Protein AF-A0A526VKC8-F1 (afdb_monomer_lite)

Secondary structure (DSSP, 8-state):
-HHHHTTSHHHHHHHHHHHHHHHHHHHHHHHHHHHHHHTT-EEEEEEPP-EEEEEEE-TTS-EEEEEEE---EEEEE-TTS-EEE-

Structure (mmCIF, N/CA/C/O backbone):
data_AF-A0A526VKC8-F1
#
_entry.id   AF-A0A526VKC8-F1
#
loop_
_atom_site.group_PDB
_atom_site.id
_atom_site.type_symbol
_atom_site.label_atom_id
_atom_site.label_alt_id
_atom_site.label_comp_id
_atom_site.label_asym_id
_atom_site.label_entity_id
_atom_site.label_seq_id
_atom_site.pdbx_PDB_ins_code
_atom_site.Cartn_x
_atom_site.Cartn_y
_atom_site.Cartn_z
_atom_site.occupancy
_atom_site.B_iso_or_equiv
_atom_site.auth_seq_id
_atom_site.auth_comp_id
_atom_site.auth_asym_id
_atom_site.auth_atom_id
_atom_site.pdbx_PDB_model_num
ATOM 1 N N . MET A 1 1 ? 29.147 -15.213 8.643 1.00 59.69 1 MET A N 1
ATOM 2 C CA . MET A 1 1 ? 28.761 -14.228 7.607 1.00 59.69 1 MET A CA 1
ATOM 3 C C . MET A 1 1 ? 27.747 -13.196 8.112 1.00 59.69 1 MET A C 1
ATOM 5 O O . MET A 1 1 ? 28.141 -12.051 8.236 1.00 59.69 1 MET A O 1
ATOM 9 N N . ILE A 1 2 ? 26.501 -13.536 8.493 1.00 61.03 2 ILE A N 1
ATOM 10 C CA . ILE A 1 2 ? 25.561 -12.543 9.095 1.00 61.03 2 ILE A CA 1
ATOM 11 C C . ILE A 1 2 ? 25.995 -12.117 10.512 1.00 61.03 2 ILE A C 1
ATOM 13 O O . ILE A 1 2 ? 25.874 -10.955 10.891 1.00 61.03 2 ILE A O 1
ATOM 17 N N . ARG A 1 3 ? 26.558 -13.057 11.284 1.00 64.38 3 ARG A N 1
ATOM 18 C CA . ARG A 1 3 ? 27.007 -12.831 12.669 1.00 64.38 3 ARG A CA 1
ATOM 19 C C . ARG A 1 3 ? 28.179 -11.842 12.778 1.00 64.38 3 ARG A C 1
ATOM 21 O O . ARG A 1 3 ? 28.281 -11.142 13.774 1.00 64.38 3 ARG A O 1
ATOM 28 N N . ASP A 1 4 ? 29.013 -11.760 11.741 1.00 62.59 4 ASP A N 1
ATOM 29 C CA . ASP A 1 4 ? 30.175 -10.861 11.677 1.00 62.59 4 ASP A CA 1
ATOM 30 C C . ASP A 1 4 ? 29.773 -9.443 11.229 1.00 62.59 4 ASP A C 1
ATOM 32 O O . ASP A 1 4 ? 30.358 -8.458 11.672 1.00 62.59 4 ASP A O 1
ATOM 36 N N . LEU A 1 5 ? 28.714 -9.326 10.414 1.00 61.88 5 LEU A N 1
ATOM 37 C CA . LEU A 1 5 ? 28.175 -8.049 9.938 1.00 61.88 5 LEU A CA 1
ATOM 38 C C . LEU A 1 5 ? 27.605 -7.215 11.098 1.00 61.88 5 LEU A C 1
ATOM 40 O O . LEU A 1 5 ? 27.935 -6.040 11.225 1.00 61.88 5 LEU A O 1
ATOM 44 N N . LEU A 1 6 ? 26.836 -7.842 11.995 1.00 61.00 6 LEU A N 1
ATOM 45 C CA . LEU A 1 6 ? 26.238 -7.205 13.181 1.00 61.00 6 LEU A CA 1
ATOM 46 C C . LEU A 1 6 ? 27.242 -6.873 14.303 1.00 61.00 6 LEU A C 1
ATOM 48 O O . LEU A 1 6 ? 26.870 -6.196 15.254 1.00 61.00 6 LEU A O 1
ATOM 52 N N . SER A 1 7 ? 28.496 -7.334 14.217 1.00 68.00 7 SER A N 1
ATOM 53 C CA . SER A 1 7 ? 29.534 -7.051 15.224 1.00 68.00 7 SER A CA 1
ATOM 54 C C . SER A 1 7 ? 30.353 -5.798 14.909 1.00 68.00 7 SER A C 1
ATOM 56 O O . SER A 1 7 ? 31.084 -5.305 15.769 1.00 68.00 7 SER A O 1
ATOM 58 N N . THR A 1 8 ? 30.271 -5.291 13.678 1.00 84.94 8 THR A N 1
ATOM 59 C CA . THR A 1 8 ? 30.953 -4.053 13.290 1.00 84.94 8 THR A CA 1
ATOM 60 C C . THR A 1 8 ? 30.073 -2.851 13.631 1.00 84.94 8 THR A C 1
ATOM 62 O O . THR A 1 8 ? 28.858 -2.915 13.430 1.00 84.94 8 THR A O 1
ATOM 65 N N . PRO A 1 9 ? 30.645 -1.724 14.093 1.00 81.81 9 PRO A N 1
ATOM 66 C CA . PRO A 1 9 ? 29.856 -0.535 14.422 1.00 81.81 9 PRO A CA 1
ATOM 67 C C . PRO A 1 9 ? 29.020 -0.051 13.225 1.00 81.81 9 PRO A C 1
ATOM 69 O O . PRO A 1 9 ? 27.890 0.394 13.395 1.00 81.81 9 PRO A O 1
ATOM 72 N N . MET A 1 10 ? 29.529 -0.223 12.002 1.00 84.25 10 MET A N 1
ATOM 73 C CA . MET A 1 10 ? 28.819 0.125 10.771 1.00 84.25 10 MET A CA 1
ATOM 74 C C . MET A 1 10 ? 27.614 -0.788 10.501 1.00 84.25 10 MET A C 1
ATOM 76 O O . MET A 1 10 ? 26.549 -0.299 10.133 1.00 84.25 10 MET A O 1
ATOM 80 N N . GLY A 1 11 ? 27.738 -2.097 10.735 1.00 85.06 11 GLY A N 1
ATOM 81 C CA . GLY A 1 11 ? 26.617 -3.023 10.571 1.00 85.06 11 GLY A CA 1
ATOM 82 C C . GLY A 1 11 ? 25.518 -2.849 11.621 1.00 85.06 11 GLY A C 1
ATOM 83 O O . GLY A 1 11 ? 24.344 -3.007 11.292 1.00 85.06 11 GLY A O 1
ATOM 84 N N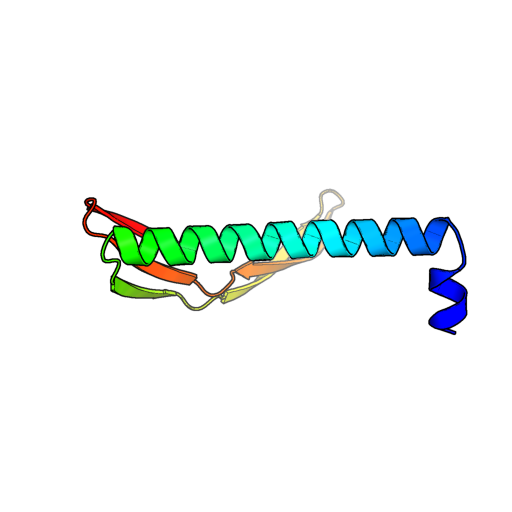 . ILE A 1 12 ? 25.866 -2.436 12.846 1.00 88.00 12 ILE A N 1
ATOM 85 C CA . ILE A 1 12 ? 24.879 -2.067 13.876 1.00 88.00 12 ILE A CA 1
ATOM 86 C C . ILE A 1 12 ? 24.093 -0.824 13.443 1.00 88.00 12 ILE A C 1
ATOM 88 O O . ILE A 1 12 ? 22.867 -0.823 13.517 1.00 88.00 12 ILE A O 1
ATOM 92 N N . ILE A 1 13 ? 24.774 0.212 12.941 1.00 90.56 13 ILE A N 1
ATOM 93 C CA . ILE A 1 13 ? 24.120 1.443 12.465 1.00 90.56 13 ILE A CA 1
ATOM 94 C C . ILE A 1 13 ? 23.142 1.131 11.329 1.00 90.56 13 ILE A C 1
ATOM 96 O O . ILE A 1 13 ? 21.996 1.571 11.366 1.00 90.56 13 ILE A O 1
ATOM 100 N N . ILE A 1 14 ? 23.564 0.331 10.347 1.00 90.50 14 ILE A N 1
ATOM 101 C CA . ILE A 1 14 ? 22.703 -0.076 9.231 1.00 90.50 14 ILE A CA 1
ATOM 102 C C . ILE A 1 14 ? 21.479 -0.846 9.747 1.00 90.50 14 ILE A C 1
ATOM 104 O O . ILE A 1 14 ? 20.358 -0.552 9.338 1.00 90.50 14 ILE A O 1
ATOM 108 N N . ALA A 1 15 ? 21.662 -1.779 10.687 1.00 88.25 15 ALA A N 1
ATOM 109 C CA . ALA A 1 15 ? 20.554 -2.523 11.283 1.00 88.25 15 ALA A CA 1
ATOM 110 C C . ALA A 1 15 ? 19.560 -1.608 12.022 1.00 88.25 15 ALA A C 1
ATOM 112 O O . ALA A 1 15 ? 18.353 -1.754 11.845 1.00 88.25 15 ALA A O 1
ATOM 113 N N . ILE A 1 16 ? 20.048 -0.629 12.792 1.00 91.19 16 ILE A N 1
ATOM 114 C CA . ILE A 1 16 ? 19.195 0.355 13.476 1.00 91.19 16 ILE A CA 1
ATOM 115 C C . ILE A 1 16 ? 18.401 1.182 12.460 1.00 91.19 16 ILE A C 1
ATOM 117 O O . ILE A 1 16 ? 17.199 1.361 12.635 1.00 91.19 16 ILE A O 1
ATOM 121 N N . LEU A 1 17 ? 19.032 1.644 11.377 1.00 90.38 17 LEU A N 1
ATOM 122 C CA . LEU A 1 17 ? 18.345 2.406 10.331 1.00 90.38 17 LEU A CA 1
ATOM 123 C C . LEU A 1 17 ? 17.227 1.590 9.672 1.00 90.38 17 LEU A C 1
ATOM 125 O O . LEU A 1 17 ? 16.122 2.099 9.502 1.00 90.38 17 LEU A O 1
ATOM 129 N N . PHE A 1 18 ? 17.474 0.314 9.365 1.00 90.31 18 PHE A N 1
ATOM 130 C CA . PHE A 1 18 ? 16.435 -0.572 8.834 1.00 90.31 18 PHE A CA 1
ATOM 131 C C . PHE A 1 18 ? 15.275 -0.771 9.814 1.00 90.31 18 PHE A C 1
ATOM 133 O O . PHE A 1 18 ? 14.118 -0.749 9.395 1.00 90.31 18 PHE A O 1
ATOM 140 N N . ILE A 1 19 ? 15.564 -0.921 11.111 1.00 90.25 19 ILE A N 1
ATOM 141 C CA . ILE A 1 19 ? 14.533 -1.038 12.150 1.00 90.25 19 ILE A CA 1
ATOM 142 C C . ILE A 1 19 ? 13.690 0.239 12.209 1.00 90.25 19 ILE A C 1
ATOM 144 O O . ILE A 1 19 ? 12.467 0.150 12.200 1.00 90.25 19 ILE A O 1
ATOM 148 N N . LEU A 1 20 ? 14.311 1.420 12.213 1.00 89.56 20 LEU A N 1
ATOM 149 C CA . LEU A 1 20 ? 13.590 2.696 12.263 1.00 89.56 20 LEU A CA 1
ATOM 150 C C . LEU A 1 20 ? 12.665 2.887 11.053 1.00 89.56 20 LEU A C 1
ATOM 152 O O . LEU A 1 20 ? 11.510 3.274 11.223 1.00 89.56 20 LEU A O 1
ATOM 156 N N . VAL A 1 21 ? 13.139 2.563 9.847 1.00 90.00 21 VAL A N 1
ATOM 157 C CA . VAL A 1 21 ? 12.319 2.623 8.625 1.00 90.00 21 VAL A CA 1
ATOM 158 C C . VAL A 1 21 ? 11.142 1.649 8.705 1.00 90.00 21 VAL A C 1
ATOM 160 O O . VAL A 1 21 ? 10.012 2.023 8.391 1.00 90.00 21 VAL A O 1
ATOM 163 N N . ALA A 1 22 ? 11.379 0.418 9.166 1.00 86.00 22 ALA A N 1
ATOM 164 C CA . ALA A 1 22 ? 10.321 -0.574 9.331 1.00 86.00 22 ALA A CA 1
ATOM 165 C C . ALA A 1 22 ? 9.273 -0.131 10.366 1.00 86.00 22 ALA A C 1
ATOM 167 O O . ALA A 1 22 ? 8.077 -0.251 10.111 1.00 86.00 22 ALA A O 1
ATOM 168 N N . PHE A 1 23 ? 9.701 0.428 11.502 1.00 85.88 23 PHE A N 1
ATOM 169 C CA . PHE A 1 23 ? 8.793 0.948 12.527 1.00 85.88 23 PHE A CA 1
ATOM 170 C C . PHE A 1 23 ? 7.934 2.103 12.010 1.00 85.88 23 PHE A C 1
ATOM 172 O O . PHE A 1 23 ? 6.730 2.102 12.255 1.00 85.88 23 PHE A O 1
ATOM 179 N N . GLY A 1 24 ? 8.514 3.046 11.262 1.00 84.81 24 GLY A N 1
ATOM 180 C CA . GLY A 1 24 ? 7.754 4.146 10.660 1.00 84.81 24 GLY A CA 1
ATOM 181 C C . GLY A 1 24 ? 6.667 3.648 9.704 1.00 84.81 24 GLY A C 1
ATOM 182 O O . GLY A 1 24 ? 5.519 4.075 9.797 1.00 84.81 24 GLY A O 1
ATOM 183 N N . ALA A 1 25 ? 7.002 2.678 8.847 1.00 80.31 25 ALA A N 1
ATOM 184 C CA . ALA A 1 25 ? 6.038 2.082 7.925 1.00 80.31 25 ALA A CA 1
ATOM 185 C C . ALA A 1 25 ? 4.912 1.331 8.654 1.00 80.31 25 ALA A C 1
ATOM 187 O O . ALA A 1 25 ? 3.757 1.418 8.253 1.00 80.31 25 ALA A O 1
ATOM 188 N N . VAL A 1 26 ? 5.223 0.604 9.732 1.00 84.06 26 VAL A N 1
ATOM 189 C CA . VAL A 1 26 ? 4.207 -0.100 10.533 1.00 84.06 26 VAL A CA 1
ATOM 190 C C . VAL A 1 26 ? 3.289 0.887 11.247 1.00 84.06 26 VAL A C 1
ATOM 192 O O . VAL A 1 26 ? 2.082 0.668 11.296 1.00 84.06 26 VAL A O 1
ATOM 195 N N . TYR A 1 27 ? 3.843 1.974 11.775 1.00 86.19 27 TYR A N 1
ATOM 196 C CA . TYR A 1 27 ? 3.080 2.965 12.521 1.00 86.19 27 TYR A CA 1
ATOM 197 C C . TYR A 1 27 ? 2.025 3.657 11.643 1.00 86.19 27 TYR A C 1
ATOM 199 O O . TYR A 1 27 ? 0.862 3.703 12.032 1.00 86.19 27 TYR A O 1
ATOM 207 N N . GLU A 1 28 ? 2.375 4.053 10.412 1.00 84.56 28 GLU A N 1
ATOM 208 C CA . GLU A 1 28 ? 1.400 4.613 9.457 1.00 84.56 28 GLU A CA 1
ATOM 209 C C . GLU A 1 28 ? 0.255 3.626 9.155 1.00 84.56 28 GLU A C 1
ATOM 211 O O . GLU A 1 28 ? -0.909 4.015 9.050 1.00 84.56 28 GLU A O 1
ATOM 216 N N . GLN A 1 29 ? 0.561 2.328 9.043 1.00 84.00 29 GLN A N 1
ATOM 217 C CA . GLN A 1 29 ? -0.454 1.299 8.787 1.00 84.00 29 GLN A CA 1
ATOM 218 C C . GLN A 1 29 ? -1.398 1.103 9.978 1.00 84.00 29 GLN A C 1
ATOM 220 O O . GLN A 1 29 ? -2.590 0.851 9.780 1.00 84.00 29 GLN A O 1
ATOM 225 N N . LEU A 1 30 ? -0.878 1.208 11.203 1.00 87.94 30 LEU A N 1
ATOM 226 C CA . LEU A 1 30 ? -1.674 1.122 12.426 1.00 87.94 30 LEU A CA 1
ATOM 227 C C . LEU A 1 30 ? -2.596 2.334 12.566 1.00 87.94 30 LEU A C 1
ATOM 229 O O . LEU A 1 30 ? -3.802 2.144 12.705 1.00 87.94 30 LEU A O 1
ATOM 233 N N . GLU A 1 31 ? -2.062 3.549 12.423 1.00 91.31 31 GLU A N 1
ATOM 234 C CA . GLU A 1 31 ? -2.856 4.784 12.470 1.00 91.31 31 GLU A CA 1
ATOM 235 C C . GLU A 1 31 ? -3.970 4.772 11.422 1.00 91.31 31 GLU A C 1
ATOM 237 O O . GLU A 1 31 ? -5.123 5.081 11.719 1.00 91.31 31 GLU A O 1
ATOM 242 N N . TRP A 1 32 ? -3.659 4.333 10.201 1.00 91.31 32 TRP A N 1
ATOM 243 C CA . TRP A 1 32 ? -4.669 4.167 9.161 1.00 91.31 32 TRP A CA 1
ATOM 244 C C . TRP A 1 32 ? -5.718 3.106 9.517 1.00 91.31 32 TRP A C 1
ATOM 246 O O . TRP A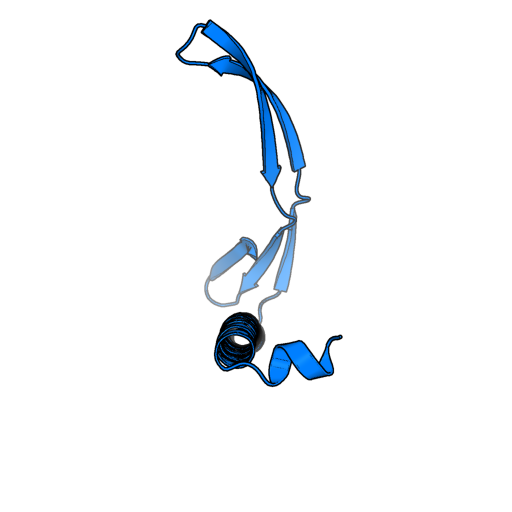 1 32 ? -6.904 3.255 9.210 1.00 91.31 32 TRP A O 1
ATOM 256 N N . GLY A 1 33 ? -5.293 2.008 10.140 1.00 90.19 33 GLY A N 1
ATOM 257 C CA . GLY A 1 33 ? -6.180 0.953 10.612 1.00 90.19 33 GLY A CA 1
ATOM 258 C C . GLY A 1 33 ? -7.187 1.455 11.643 1.00 90.19 33 GLY A C 1
ATOM 259 O O . GLY A 1 33 ? -8.363 1.097 11.553 1.00 90.19 33 GLY A O 1
ATOM 260 N N . ASP A 1 34 ? -6.740 2.289 12.576 1.00 92.69 34 ASP A N 1
ATOM 261 C CA . ASP A 1 34 ? -7.585 2.862 13.620 1.00 92.69 34 ASP A CA 1
ATOM 262 C C . ASP A 1 34 ? -8.489 3.968 13.067 1.00 92.69 34 ASP A C 1
ATOM 264 O O . ASP A 1 34 ? -9.700 3.900 13.272 1.00 92.69 34 ASP A O 1
ATOM 268 N N . PHE A 1 35 ? -7.958 4.863 12.227 1.00 92.12 35 PHE A N 1
ATOM 269 C CA . PHE A 1 35 ? -8.744 5.873 11.509 1.00 92.12 35 PHE A CA 1
ATOM 270 C C . PHE A 1 35 ? -9.906 5.249 10.726 1.00 92.12 35 PHE A C 1
ATOM 272 O O . PHE A 1 35 ? -11.048 5.694 10.818 1.00 92.12 35 PHE A O 1
ATOM 279 N N . LYS A 1 36 ? -9.647 4.161 9.984 1.00 92.19 36 LYS A N 1
ATOM 280 C CA . LYS A 1 36 ? -10.695 3.480 9.210 1.00 92.19 36 LYS A CA 1
ATOM 281 C C . LYS A 1 36 ? -11.828 2.934 10.070 1.00 92.19 36 LYS A C 1
ATOM 283 O O . LYS A 1 36 ? -12.967 2.896 9.607 1.00 92.19 36 LYS A O 1
ATOM 288 N N . LYS A 1 37 ? -11.502 2.439 11.266 1.00 91.06 37 LYS A N 1
ATOM 289 C CA . LYS A 1 37 ? -12.493 1.905 12.205 1.00 91.06 37 LYS A CA 1
ATOM 290 C C . LYS A 1 37 ? -13.289 3.035 12.840 1.00 91.06 37 LYS A C 1
ATOM 292 O O . LYS A 1 37 ? -14.503 2.916 12.931 1.00 91.06 37 LYS A O 1
ATOM 297 N N . GLU A 1 38 ? -12.611 4.104 13.250 1.00 94.62 38 GLU A N 1
ATOM 298 C CA . GLU A 1 38 ? -13.232 5.270 13.878 1.00 94.62 38 GLU A CA 1
ATOM 299 C C . GLU A 1 38 ? -14.214 5.973 12.931 1.00 94.62 38 GLU A C 1
ATOM 301 O O . GLU A 1 38 ? -15.328 6.288 13.336 1.00 94.62 38 GLU A O 1
ATOM 306 N N . HIS A 1 39 ? -13.845 6.109 11.655 1.00 92.56 39 HIS A N 1
ATOM 307 C CA . HIS A 1 39 ? -14.635 6.799 10.628 1.00 92.56 39 HIS A CA 1
ATOM 308 C C . HIS A 1 39 ? -15.491 5.877 9.742 1.00 92.56 39 HIS A C 1
ATOM 310 O O . HIS A 1 39 ? -15.878 6.243 8.626 1.00 92.56 39 HIS A O 1
ATOM 316 N N . ASN A 1 40 ? -15.753 4.645 10.201 1.00 91.44 40 ASN A N 1
ATOM 317 C CA . ASN A 1 40 ? -16.634 3.670 9.543 1.00 91.44 40 ASN A CA 1
ATOM 318 C C . ASN A 1 40 ? -16.378 3.516 8.030 1.00 91.44 40 ASN A C 1
ATOM 320 O O . ASN A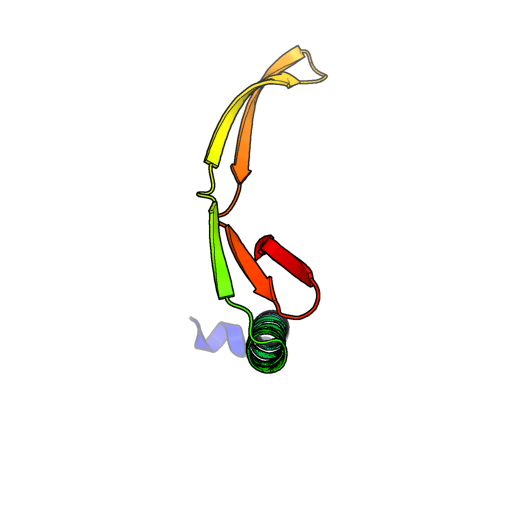 1 40 ? -17.305 3.449 7.218 1.00 91.44 40 ASN A O 1
ATOM 324 N N . CYS A 1 41 ? -15.106 3.487 7.632 1.00 93.81 41 CYS A N 1
ATOM 325 C CA . CYS A 1 41 ? -14.736 3.541 6.226 1.00 93.81 41 CYS A CA 1
ATOM 326 C C . CYS A 1 41 ? -15.089 2.248 5.478 1.00 93.81 41 CYS A C 1
ATOM 328 O O . CYS A 1 41 ? -14.699 1.149 5.878 1.00 93.81 41 CYS A O 1
ATOM 330 N N . VAL A 1 42 ? -15.741 2.382 4.320 1.00 92.81 42 VAL A N 1
ATOM 331 C CA . VAL A 1 42 ? -16.125 1.270 3.438 1.00 92.81 42 VAL A CA 1
ATOM 332 C C . VAL A 1 42 ? -15.365 1.308 2.119 1.00 92.81 42 VAL A C 1
ATOM 334 O O . VAL A 1 42 ? -15.073 2.372 1.577 1.00 92.81 42 VAL A O 1
ATOM 337 N N . VAL A 1 43 ? -15.042 0.138 1.569 1.00 93.12 43 VAL A N 1
ATOM 338 C CA . VAL A 1 43 ? -14.372 0.052 0.265 1.00 93.12 43 VAL A CA 1
ATOM 339 C C . VAL A 1 43 ? -15.357 0.425 -0.841 1.00 93.12 43 VAL A C 1
ATOM 341 O O . VAL A 1 43 ? -16.403 -0.204 -0.974 1.00 93.12 43 VAL A O 1
ATOM 344 N N . VAL A 1 44 ? -14.996 1.411 -1.660 1.00 92.00 44 VAL A N 1
ATOM 345 C CA . VAL A 1 44 ? -15.827 1.907 -2.773 1.00 92.00 44 VAL A CA 1
ATOM 346 C C . VAL A 1 44 ? -15.245 1.630 -4.152 1.00 92.00 44 VAL A C 1
ATOM 348 O O . VAL A 1 44 ? -15.939 1.767 -5.155 1.00 92.00 44 VAL A O 1
ATOM 351 N N . GLY A 1 45 ? -13.987 1.203 -4.230 1.00 86.06 45 GLY A N 1
ATOM 352 C CA . GLY A 1 45 ? -13.372 0.855 -5.503 1.00 86.06 45 GLY A CA 1
ATOM 353 C C . GLY A 1 45 ? -11.967 0.303 -5.345 1.00 86.06 45 GLY A C 1
ATOM 354 O O . GLY A 1 45 ? -11.302 0.529 -4.336 1.00 86.06 45 GLY A O 1
ATOM 355 N N . LYS A 1 46 ? -11.512 -0.425 -6.363 1.00 88.88 46 LYS A N 1
ATOM 356 C CA . LYS A 1 46 ? -10.125 -0.875 -6.500 1.00 88.88 46 LYS A CA 1
ATOM 357 C C . LYS A 1 46 ? -9.612 -0.414 -7.856 1.00 88.88 46 LYS A C 1
ATOM 359 O O . LYS A 1 46 ? -10.199 -0.748 -8.881 1.00 88.88 46 LYS A O 1
ATOM 364 N N . MET A 1 47 ? -8.542 0.365 -7.848 1.00 84.62 47 MET A N 1
ATOM 365 C CA . MET A 1 47 ? -7.797 0.756 -9.035 1.00 84.62 47 MET A CA 1
ATOM 366 C C . MET A 1 47 ? -6.623 -0.197 -9.176 1.00 84.62 47 MET A C 1
ATOM 368 O O . MET A 1 47 ? -5.803 -0.318 -8.265 1.00 84.62 47 MET A O 1
ATOM 372 N N . LYS A 1 48 ? -6.566 -0.891 -10.311 1.00 82.31 48 LYS A N 1
ATOM 373 C CA . LYS A 1 48 ? -5.417 -1.719 -10.645 1.00 82.31 48 LYS A CA 1
ATOM 374 C C . LYS A 1 48 ? -4.295 -0.802 -11.118 1.00 82.31 48 LYS A C 1
ATOM 376 O O . LYS A 1 48 ? -4.505 0.017 -12.009 1.00 82.31 48 LYS A O 1
ATOM 381 N N . GLY A 1 49 ? -3.137 -0.956 -10.508 1.00 79.06 49 GLY A N 1
ATOM 382 C CA . GLY A 1 49 ? -1.892 -0.366 -10.932 1.00 79.06 49 GLY A CA 1
ATOM 383 C C . GLY A 1 49 ? -1.580 -0.757 -12.369 1.00 79.06 49 GLY A C 1
ATOM 384 O O . GLY A 1 49 ? -1.920 -1.850 -12.838 1.00 79.06 49 GLY A O 1
ATOM 385 N N . SER A 1 50 ? -0.961 0.164 -13.090 1.00 79.81 50 SER A N 1
ATOM 386 C CA . SER A 1 50 ? -0.624 -0.011 -14.493 1.00 79.81 50 SER A CA 1
ATOM 387 C C . SER A 1 50 ? 0.877 0.161 -14.690 1.00 79.81 50 SER A C 1
ATOM 389 O O . SER A 1 50 ? 1.523 0.968 -14.024 1.00 79.81 50 SER A O 1
ATOM 391 N N . LEU A 1 51 ? 1.448 -0.637 -15.589 1.00 83.12 51 LEU A N 1
ATOM 392 C CA . LEU A 1 51 ? 2.813 -0.456 -16.060 1.00 83.12 51 LEU A CA 1
ATOM 393 C C . LEU A 1 51 ? 2.720 0.063 -17.490 1.00 83.12 51 LEU A C 1
ATOM 395 O O . LEU A 1 51 ? 2.142 -0.602 -18.349 1.00 83.12 51 LEU A O 1
ATOM 399 N N . SER A 1 52 ? 3.270 1.244 -17.732 1.00 81.19 52 SER A N 1
ATOM 400 C CA . SER A 1 52 ? 3.316 1.858 -19.052 1.00 81.19 52 SER A CA 1
ATOM 401 C C . SER A 1 52 ? 4.760 2.043 -19.489 1.00 81.19 52 SER A C 1
ATOM 403 O O . SER A 1 52 ? 5.638 2.382 -18.695 1.00 81.19 52 SER A O 1
ATOM 405 N N . THR A 1 53 ? 5.016 1.797 -20.769 1.00 84.62 53 THR A N 1
ATOM 406 C CA . THR A 1 53 ? 6.334 1.956 -21.378 1.00 84.62 53 THR A CA 1
ATOM 407 C C . THR A 1 53 ? 6.205 2.866 -22.587 1.00 84.62 53 THR A C 1
ATOM 409 O O . THR A 1 53 ? 5.434 2.591 -23.504 1.00 84.62 53 THR A O 1
ATOM 412 N N . GLY A 1 54 ? 6.960 3.959 -22.580 1.00 85.06 54 GLY A N 1
ATOM 413 C CA . GLY A 1 54 ? 7.048 4.923 -23.666 1.00 85.06 54 GLY A CA 1
ATOM 414 C C . GLY A 1 54 ? 8.448 4.971 -24.266 1.00 85.06 54 GLY A C 1
ATOM 415 O O . GLY A 1 54 ? 9.431 4.588 -23.631 1.00 85.06 54 GLY A O 1
ATOM 416 N N . VAL A 1 55 ? 8.538 5.478 -25.492 1.00 84.94 55 VAL A N 1
ATOM 417 C CA . VAL A 1 55 ? 9.811 5.800 -26.143 1.00 84.94 55 VAL A CA 1
ATOM 418 C C . VAL A 1 55 ? 9.907 7.318 -26.236 1.00 84.94 55 VAL A C 1
ATOM 420 O O . VAL A 1 55 ? 8.996 7.969 -26.741 1.00 84.94 55 VAL A O 1
ATOM 423 N N . GLY A 1 56 ? 10.988 7.882 -25.709 1.00 83.31 56 GLY A N 1
ATOM 424 C CA . GLY A 1 56 ? 11.283 9.309 -25.733 1.00 83.31 56 GLY A CA 1
ATOM 425 C C . GLY A 1 56 ? 12.631 9.593 -26.381 1.00 83.31 56 GLY A C 1
ATOM 426 O O . GLY A 1 56 ? 13.357 8.681 -26.773 1.00 83.31 56 GLY A O 1
ATOM 427 N N . VAL A 1 57 ? 12.979 10.872 -26.470 1.00 83.88 57 VAL A N 1
ATOM 428 C CA . VAL A 1 57 ? 14.296 11.326 -26.927 1.00 83.88 57 VAL A CA 1
ATOM 429 C C . VAL A 1 57 ? 14.947 12.093 -25.783 1.00 83.88 57 VAL A C 1
ATOM 431 O O . VAL A 1 57 ? 14.321 12.973 -25.193 1.00 83.88 57 VAL A O 1
ATOM 434 N N . SER A 1 58 ? 16.177 11.733 -25.426 1.00 82.31 58 SER A N 1
ATOM 435 C CA . SER A 1 58 ? 16.962 12.443 -24.420 1.00 82.31 58 SER A CA 1
ATOM 436 C C . SER A 1 58 ? 17.337 13.842 -24.914 1.00 82.31 58 SER A C 1
ATOM 438 O O . SER A 1 58 ? 17.328 14.129 -26.112 1.00 82.31 58 SER A O 1
ATOM 440 N N . SER A 1 59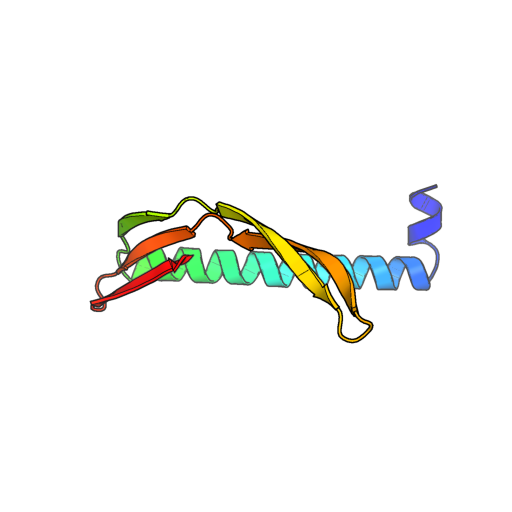 ? 17.768 14.705 -23.996 1.00 80.69 59 SER A N 1
ATOM 441 C CA . SER A 1 59 ? 18.317 16.030 -24.324 1.00 80.69 59 SER A CA 1
ATOM 442 C C . SER A 1 59 ? 19.564 15.983 -25.220 1.00 80.69 59 SER A C 1
ATOM 444 O O . SER A 1 59 ? 19.901 16.981 -25.848 1.00 80.69 59 SER A O 1
ATOM 446 N N . SER A 1 60 ? 20.234 14.830 -25.307 1.00 85.44 60 SER A N 1
ATOM 447 C CA . SER A 1 60 ? 21.360 14.565 -26.210 1.00 8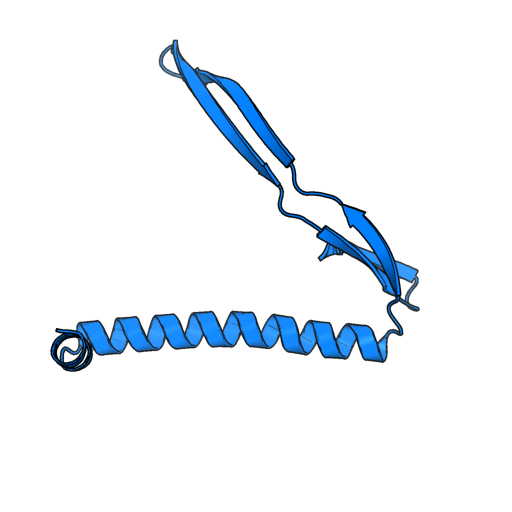5.44 60 SER A CA 1
ATOM 448 C C . SER A 1 60 ? 20.944 13.972 -27.566 1.00 85.44 60 SER A C 1
ATOM 450 O O . SER A 1 60 ? 21.808 13.593 -28.353 1.00 85.44 60 SER A O 1
ATOM 452 N N . GLY A 1 61 ? 19.641 13.859 -27.848 1.00 83.25 61 GLY A N 1
ATOM 453 C CA . GLY A 1 61 ? 19.110 13.333 -29.110 1.00 83.25 61 GLY A CA 1
ATOM 454 C C . GLY A 1 61 ? 19.105 11.804 -29.223 1.00 83.25 61 GLY A C 1
ATOM 455 O O . GLY A 1 61 ? 18.890 11.276 -30.310 1.00 83.25 61 GLY A O 1
ATOM 456 N N . SER A 1 62 ? 19.334 11.074 -28.127 1.00 89.12 62 SER A N 1
ATOM 457 C CA . SER A 1 62 ? 19.294 9.603 -28.111 1.00 89.12 62 SER A CA 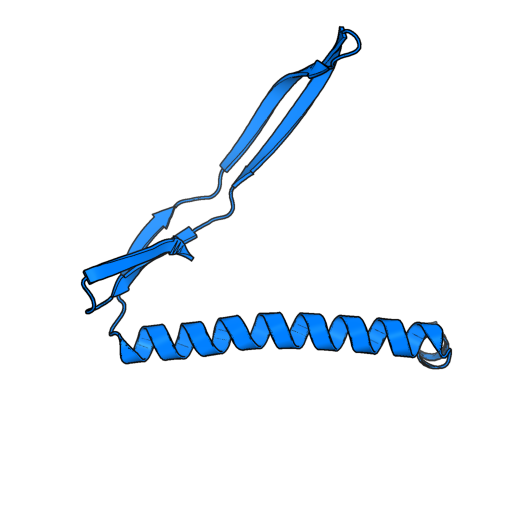1
ATOM 458 C C . SER A 1 62 ? 17.889 9.093 -27.796 1.00 89.12 62 SER A C 1
ATOM 460 O O . SER A 1 62 ? 17.221 9.639 -26.922 1.00 89.12 62 SER A O 1
ATOM 462 N N . ALA A 1 63 ? 17.438 8.026 -28.456 1.00 84.88 63 ALA A N 1
ATOM 463 C CA . ALA A 1 63 ? 16.182 7.374 -28.089 1.00 84.88 63 ALA A CA 1
ATOM 464 C C . ALA A 1 63 ? 16.313 6.702 -26.709 1.00 84.88 63 ALA A C 1
ATOM 466 O O . ALA A 1 63 ? 17.279 5.983 -26.453 1.00 84.88 63 ALA A O 1
ATOM 467 N N . VAL A 1 64 ? 15.344 6.931 -25.824 1.00 86.25 64 VAL A N 1
ATOM 468 C CA . VAL A 1 64 ? 15.290 6.374 -24.465 1.00 86.25 64 VAL A CA 1
ATOM 469 C C . VAL A 1 64 ? 13.958 5.678 -24.228 1.00 86.25 64 VAL A C 1
ATOM 471 O O . VAL A 1 64 ? 12.922 6.117 -24.719 1.00 86.25 64 VAL A O 1
ATOM 474 N N . ILE A 1 65 ? 13.978 4.595 -23.456 1.00 85.62 65 ILE A N 1
ATOM 475 C CA . ILE A 1 65 ? 12.765 3.904 -23.014 1.00 85.62 65 ILE A CA 1
ATOM 476 C C . ILE A 1 65 ? 12.435 4.407 -21.612 1.00 85.62 65 ILE A C 1
ATOM 478 O O . ILE A 1 65 ? 13.287 4.381 -20.724 1.00 85.62 65 ILE A O 1
ATOM 482 N N . VAL A 1 66 ? 11.206 4.876 -21.422 1.00 85.50 66 VAL A N 1
ATOM 483 C CA . VAL A 1 66 ? 10.706 5.367 -20.138 1.00 85.50 66 VAL A CA 1
ATOM 484 C C . VAL A 1 66 ? 9.633 4.413 -19.652 1.00 85.50 66 VAL A C 1
ATOM 486 O O . VAL A 1 66 ? 8.635 4.203 -20.337 1.00 85.50 66 VAL A O 1
ATOM 489 N N . THR A 1 67 ? 9.825 3.855 -18.464 1.00 83.81 67 THR A N 1
ATOM 490 C CA . THR A 1 67 ? 8.834 2.994 -17.821 1.00 83.81 67 THR A CA 1
ATOM 491 C C . THR A 1 67 ? 8.219 3.744 -16.649 1.00 83.81 67 THR A C 1
ATOM 493 O O . THR A 1 67 ? 8.943 4.188 -15.759 1.00 83.81 67 THR A O 1
ATOM 496 N N . SER A 1 68 ? 6.896 3.882 -16.641 1.00 79.38 68 SER A N 1
ATOM 497 C CA . SER A 1 68 ? 6.133 4.376 -15.498 1.00 79.38 68 SER A CA 1
ATOM 498 C C . SER A 1 68 ? 5.313 3.241 -14.896 1.00 79.38 68 SER A C 1
ATOM 500 O O . SER A 1 68 ? 4.698 2.447 -15.605 1.00 79.38 68 SER A O 1
ATOM 502 N N . SER A 1 69 ? 5.326 3.147 -13.569 1.00 79.62 69 SER A N 1
ATOM 503 C CA . SER A 1 69 ? 4.544 2.171 -12.815 1.00 79.62 69 SER A CA 1
ATOM 504 C C . SER A 1 69 ? 3.638 2.894 -11.834 1.00 79.62 69 SER A C 1
ATOM 506 O O . SER A 1 69 ? 4.111 3.691 -11.022 1.00 79.62 69 SER A O 1
ATOM 508 N N . GLU A 1 70 ? 2.358 2.574 -11.875 1.00 81.75 70 GLU A N 1
ATOM 509 C CA . GLU A 1 70 ? 1.381 2.955 -10.868 1.00 81.75 70 GLU A CA 1
ATOM 510 C C . GLU A 1 70 ? 1.071 1.734 -10.003 1.00 81.75 70 GLU A C 1
ATOM 512 O O . GLU A 1 70 ? 0.872 0.637 -10.523 1.00 81.75 70 GLU A O 1
ATOM 517 N N . SER A 1 71 ? 1.039 1.914 -8.684 1.00 81.94 71 SER A N 1
ATOM 518 C CA . SER A 1 71 ? 0.655 0.854 -7.745 1.00 81.94 71 SER A CA 1
ATOM 519 C C . SER A 1 71 ? -0.863 0.683 -7.684 1.00 81.94 71 SER A C 1
ATOM 521 O O . SER A 1 71 ? -1.610 1.638 -7.911 1.00 81.94 71 SER A O 1
ATOM 523 N N . ASP A 1 72 ? -1.314 -0.521 -7.323 1.00 85.88 72 ASP A N 1
ATOM 524 C CA . ASP A 1 72 ? -2.714 -0.783 -6.977 1.00 85.88 72 ASP A CA 1
ATOM 525 C C . ASP A 1 72 ? -3.165 0.149 -5.839 1.00 85.88 72 ASP A C 1
ATOM 527 O O . ASP A 1 72 ? -2.425 0.355 -4.877 1.00 85.88 72 ASP A O 1
ATOM 531 N N . LYS A 1 73 ? -4.385 0.689 -5.932 1.00 86.94 73 LYS A N 1
ATOM 532 C CA . LYS A 1 73 ? -4.995 1.529 -4.887 1.00 86.94 73 LYS A CA 1
ATOM 533 C C . LYS A 1 73 ? -6.399 1.049 -4.562 1.00 86.94 73 LYS A C 1
ATOM 535 O O . LYS A 1 73 ? -7.184 0.719 -5.450 1.00 86.94 73 LYS A O 1
ATOM 540 N N . THR A 1 74 ? -6.758 1.063 -3.290 1.00 90.94 74 THR A N 1
ATOM 541 C CA . THR A 1 74 ? -8.115 0.820 -2.802 1.00 90.94 74 THR A CA 1
ATOM 542 C C . THR A 1 74 ? -8.721 2.137 -2.324 1.00 90.94 74 THR A C 1
ATOM 544 O O . THR A 1 74 ? -8.126 2.864 -1.533 1.00 90.94 74 THR A O 1
ATOM 547 N N . GLY A 1 75 ? -9.915 2.455 -2.818 1.00 91.62 75 GLY A N 1
ATOM 548 C CA . GLY A 1 75 ? -10.695 3.609 -2.388 1.00 91.62 75 GLY A CA 1
ATOM 549 C C . GLY A 1 75 ? -11.546 3.265 -1.170 1.00 91.62 75 GLY A C 1
ATOM 550 O O . GLY A 1 75 ? -12.307 2.296 -1.210 1.00 91.62 75 GLY A O 1
ATOM 551 N N . TYR A 1 76 ? -11.448 4.072 -0.118 1.00 93.94 76 TYR A N 1
ATOM 552 C CA . TYR A 1 76 ? -12.218 3.968 1.118 1.00 93.94 76 TYR A CA 1
ATOM 553 C C . TYR A 1 76 ? -13.074 5.221 1.292 1.00 93.94 76 TYR A C 1
ATOM 555 O O . TYR A 1 76 ? -12.534 6.320 1.398 1.00 93.94 76 TYR A O 1
ATOM 563 N N . ARG A 1 77 ? -14.399 5.071 1.314 1.00 94.44 77 ARG A N 1
ATOM 564 C CA . ARG A 1 77 ? -15.339 6.148 1.637 1.00 94.44 77 ARG A CA 1
ATOM 565 C C . ARG A 1 77 ? -15.654 6.093 3.121 1.00 94.44 77 ARG A C 1
ATOM 567 O O . ARG A 1 77 ? -16.177 5.084 3.583 1.00 94.44 77 ARG A O 1
ATOM 574 N N . CYS A 1 78 ? -15.345 7.163 3.832 1.00 93.81 78 CYS A N 1
ATOM 575 C CA . CYS A 1 78 ? -15.569 7.274 5.269 1.00 93.81 78 CYS A CA 1
ATOM 576 C C . CYS A 1 78 ? -16.829 8.101 5.571 1.00 93.81 78 CYS A C 1
ATOM 578 O O . CYS A 1 78 ? -17.422 8.687 4.656 1.00 93.81 78 CYS A O 1
ATOM 580 N N . ASP A 1 79 ? -17.282 8.100 6.824 1.00 94.31 79 ASP A N 1
ATOM 581 C CA . ASP A 1 79 ? -18.476 8.835 7.274 1.00 94.31 79 ASP A CA 1
ATOM 582 C C . ASP A 1 79 ? -18.330 10.367 7.207 1.00 94.31 79 ASP A C 1
ATOM 584 O O . ASP A 1 79 ? -19.323 11.084 7.078 1.00 94.31 79 ASP A O 1
ATOM 588 N N . ASP A 1 80 ? -17.094 10.856 7.172 1.00 90.00 80 ASP A N 1
ATOM 589 C CA . ASP A 1 80 ? -16.702 12.262 7.059 1.00 90.00 80 ASP A CA 1
ATOM 590 C C . ASP A 1 80 ? -17.028 12.940 5.714 1.00 90.00 80 ASP A C 1
ATOM 592 O O . ASP A 1 80 ? -16.949 14.163 5.599 1.00 90.00 80 ASP A O 1
ATOM 596 N N . GLY A 1 81 ? -17.396 12.184 4.676 1.00 88.38 81 GLY A N 1
ATOM 597 C CA . GLY A 1 81 ? -17.626 12.756 3.344 1.00 88.38 81 GLY A CA 1
ATOM 598 C C . GLY A 1 81 ? -16.514 12.484 2.324 1.00 88.38 81 GLY A C 1
ATOM 599 O O . GLY A 1 81 ? -16.738 12.681 1.127 1.00 88.38 81 GLY A O 1
ATOM 600 N N . VAL A 1 82 ? -15.352 11.994 2.755 1.00 92.75 82 VAL A N 1
ATOM 601 C CA . VAL A 1 82 ? -14.125 11.932 1.955 1.00 92.75 82 VAL A CA 1
ATOM 602 C C . VAL A 1 82 ? -13.860 10.512 1.446 1.00 92.75 82 VAL A C 1
ATOM 604 O O . VAL A 1 82 ? -14.192 9.508 2.078 1.00 92.75 82 VAL A O 1
ATOM 607 N N . THR A 1 83 ? -13.289 10.419 0.239 1.00 92.31 83 THR A N 1
ATOM 608 C CA . THR A 1 83 ? -12.775 9.157 -0.315 1.00 92.31 83 THR A CA 1
ATOM 609 C C . THR A 1 83 ? -11.256 9.163 -0.278 1.00 92.31 83 THR A C 1
ATOM 611 O O . THR A 1 83 ? -10.618 9.951 -0.975 1.00 92.31 83 THR A O 1
ATOM 614 N N . TYR A 1 84 ? -10.681 8.256 0.501 1.00 89.88 84 TYR A N 1
ATOM 615 C CA . TYR A 1 84 ? -9.241 8.076 0.627 1.00 89.88 84 TYR A CA 1
ATOM 616 C C . TYR A 1 84 ? -8.762 6.960 -0.298 1.00 89.88 84 TYR A C 1
ATOM 618 O O . TYR A 1 84 ? -9.287 5.849 -0.254 1.00 89.88 84 TYR A O 1
ATOM 626 N N . TRP A 1 85 ? -7.747 7.239 -1.116 1.00 88.81 85 TRP A N 1
ATOM 627 C CA . TRP A 1 85 ? -7.116 6.252 -1.995 1.00 88.81 85 TRP A CA 1
ATOM 628 C C . TRP A 1 85 ? -5.788 5.811 -1.392 1.00 88.81 85 TRP A C 1
ATOM 630 O O . TRP A 1 85 ? -4.856 6.612 -1.307 1.00 88.81 85 TRP A O 1
ATOM 640 N N . ARG A 1 86 ? -5.721 4.553 -0.963 1.00 86.12 86 ARG A N 1
ATOM 641 C CA . ARG A 1 86 ? -4.558 3.954 -0.302 1.00 86.12 86 ARG A CA 1
ATOM 642 C C . ARG A 1 86 ? -4.169 2.648 -0.968 1.00 86.12 86 ARG A C 1
ATOM 644 O O . ARG A 1 86 ? -5.087 1.869 -1.310 1.00 86.12 86 ARG A O 1
#

pLDDT: mean 85.41, std 7.94, range [59.69, 94.62]

Radius of gyration: 21.1 Å; chains: 1; bounding box: 49×30×44 Å

Sequence (86 aa):
MIRDLLSTPMGIIIAILFILVAFGAVYEQLEWGDFKKEHNCVVVGKMKGSLSTGVGVSSSGSAVIVTSSESDKTGYRCDDGVTYWR

Foldseek 3Di:
DLVVLCVDPVSVVVVVVVVVVVVVVVVVVVVVVVVCVVQVKDWDDKDAKDWDWDWDADPVRHIDIDIDIGHIWTWIDGNVRDIDTD